Protein AF-A0A1J9QA87-F1 (afdb_monomer_lite)

Foldseek 3Di:
DDPVVVVVVVCCVVPVPDPDDDDDPVVVVVVVVVVVCCVPVVPVDDDDVCCVVPPPPDDDPQDPVNVVVVVVVVVVVVVVVVVVVVVPPPPPPPQDLVNLLVVLVVLLVVQVPDPNRDPVSNVVSVVVNVVSVVVVVVVVPVVDCVVVPPD

Secondary structure (DSSP, 8-state):
--HHHHHHHHHHHHS------S--HHHHHHHHHHHHHHHHS---SPPPHHHHHS-TT------HHHHHHHHHHHHHHHHHHHHHHHH---------HHHHHHHHHHHHHHHHTSTT--HHHHHHHHHHHHHHHHHHHHHHHTS-GGGGS--

Structure (mmCIF, N/CA/C/O backbone):
data_AF-A0A1J9QA87-F1
#
_entry.id   AF-A0A1J9QA87-F1
#
loop_
_atom_site.group_PDB
_atom_site.id
_atom_site.type_symbol
_atom_site.label_atom_id
_atom_site.label_alt_id
_atom_site.label_comp_id
_atom_site.label_asym_id
_atom_site.label_entity_id
_atom_site.label_seq_id
_atom_site.pdbx_PDB_ins_code
_atom_site.Cartn_x
_atom_site.Cartn_y
_atom_site.Cartn_z
_atom_site.occupancy
_atom_site.B_iso_or_equiv
_atom_site.auth_seq_id
_atom_site.auth_comp_id
_atom_site.auth_asym_id
_atom_site.auth_atom_id
_atom_site.pdbx_PDB_model_num
ATOM 1 N N . MET A 1 1 ? -9.036 19.497 14.825 1.00 55.28 1 MET A N 1
ATOM 2 C CA . MET A 1 1 ? -10.476 19.835 14.952 1.00 55.28 1 MET A CA 1
ATOM 3 C C . MET A 1 1 ? -10.621 20.911 16.015 1.00 55.28 1 MET A C 1
ATOM 5 O O . MET A 1 1 ? -9.982 20.776 17.046 1.00 55.28 1 MET A O 1
ATOM 9 N N . SER A 1 2 ? -11.374 21.990 15.775 1.00 79.06 2 SER A N 1
ATOM 10 C CA . SER A 1 2 ? -11.472 23.096 16.742 1.00 79.06 2 SER A CA 1
ATOM 11 C C . SER A 1 2 ? -12.453 22.783 17.879 1.00 79.06 2 SER A C 1
ATOM 13 O O . SER A 1 2 ? -13.480 22.138 17.656 1.00 79.06 2 SER A O 1
ATOM 15 N N . ILE A 1 3 ? -12.189 23.310 19.081 1.00 76.50 3 ILE A N 1
ATOM 16 C CA . ILE A 1 3 ? -13.091 23.223 20.249 1.00 76.50 3 ILE A CA 1
ATOM 17 C C . ILE A 1 3 ? -14.501 23.722 19.896 1.00 76.50 3 ILE A C 1
ATOM 19 O O . ILE A 1 3 ? -15.501 23.135 20.304 1.00 76.50 3 ILE A O 1
ATOM 23 N N . THR A 1 4 ? -14.596 24.757 19.059 1.00 80.25 4 THR A N 1
ATOM 24 C CA . THR A 1 4 ? -15.868 25.296 18.555 1.00 80.25 4 THR A CA 1
ATOM 25 C C . THR A 1 4 ? -16.659 24.281 17.730 1.00 80.25 4 THR A C 1
ATOM 27 O O . THR A 1 4 ? -17.878 24.209 17.864 1.00 80.25 4 THR A O 1
ATOM 30 N N . THR A 1 5 ? -15.982 23.446 16.937 1.00 83.38 5 THR A N 1
ATOM 31 C CA . THR A 1 5 ? -16.621 22.373 16.159 1.00 83.38 5 THR A CA 1
ATOM 32 C C . THR A 1 5 ? -17.171 21.286 17.083 1.00 83.38 5 THR A C 1
ATOM 34 O O . THR A 1 5 ? -18.290 20.819 16.885 1.00 83.38 5 THR A O 1
ATOM 37 N N . ILE A 1 6 ? -16.427 20.924 18.134 1.00 78.50 6 ILE A N 1
ATOM 38 C CA . ILE A 1 6 ? -16.844 19.912 19.118 1.00 78.50 6 ILE A CA 1
ATOM 39 C C . ILE A 1 6 ? -18.054 20.407 19.921 1.00 78.50 6 ILE A C 1
ATOM 41 O O . ILE A 1 6 ? -19.061 19.701 19.996 1.00 78.50 6 ILE A O 1
ATOM 45 N N . LYS A 1 7 ? -18.005 21.647 20.436 1.00 78.25 7 LYS A N 1
ATOM 46 C CA . LYS A 1 7 ? -19.138 22.276 21.138 1.00 78.25 7 LYS A CA 1
ATOM 47 C C . LYS A 1 7 ? -20.380 22.337 20.248 1.00 78.25 7 LYS A C 1
ATOM 49 O O . LYS A 1 7 ? -21.466 21.974 20.690 1.00 78.25 7 LYS A O 1
ATOM 54 N N . HIS A 1 8 ? -20.218 22.715 18.980 1.00 76.69 8 HIS A N 1
ATOM 55 C CA . HIS A 1 8 ? -21.320 22.769 18.023 1.00 76.69 8 HIS A CA 1
ATOM 56 C C . HIS A 1 8 ? -21.935 21.385 17.752 1.00 76.69 8 HIS A C 1
ATOM 58 O O . HIS A 1 8 ? -23.157 21.247 17.734 1.00 76.69 8 HIS A O 1
ATOM 64 N N . CYS A 1 9 ? -21.121 20.341 17.571 1.00 74.75 9 CYS A N 1
ATOM 65 C CA . CYS A 1 9 ? -21.617 18.974 17.384 1.00 74.75 9 CYS A CA 1
ATOM 66 C C . CYS A 1 9 ? -22.362 18.455 18.620 1.00 74.75 9 CYS A C 1
ATOM 68 O O . CYS A 1 9 ? -23.439 17.878 18.476 1.00 74.75 9 CYS A O 1
ATOM 70 N N . PHE A 1 10 ? -21.833 18.708 19.820 1.00 75.50 10 PHE A N 1
ATOM 71 C CA . PHE A 1 10 ? -22.471 18.328 21.081 1.00 75.50 10 PHE A CA 1
ATOM 72 C C . PHE A 1 10 ? -23.819 19.035 21.270 1.00 75.50 10 PHE A C 1
ATOM 74 O O . PHE A 1 10 ? -24.838 18.394 21.526 1.00 75.50 10 PHE A O 1
ATOM 81 N N . GLN A 1 11 ? -23.858 20.349 21.036 1.00 71.94 11 GLN A N 1
ATOM 82 C CA . GLN A 1 11 ? -25.092 21.133 21.089 1.00 71.94 11 GLN A CA 1
ATOM 83 C C . GLN A 1 11 ? -26.107 20.677 20.038 1.00 71.94 11 GLN A C 1
ATOM 85 O O . GLN A 1 11 ? -27.279 20.535 20.361 1.00 71.94 11 GLN A O 1
ATOM 90 N N . LYS A 1 12 ? -25.680 20.380 18.806 1.00 72.06 12 LYS A N 1
ATOM 91 C CA . LYS A 1 12 ? -26.562 19.864 17.746 1.00 72.06 12 LYS A CA 1
ATOM 92 C C . LYS A 1 12 ? -27.141 18.485 18.081 1.00 72.06 12 LYS A C 1
ATOM 94 O O . LYS A 1 12 ? -28.265 18.189 17.678 1.00 72.06 12 LYS A O 1
ATOM 99 N N . ALA A 1 13 ? -26.380 17.642 18.777 1.00 65.44 13 ALA A N 1
ATOM 100 C CA . ALA A 1 13 ? -26.821 16.313 19.187 1.00 65.44 13 ALA A CA 1
ATOM 101 C C . ALA A 1 13 ? -27.842 16.368 20.336 1.00 65.44 13 ALA A C 1
ATOM 103 O O . ALA A 1 13 ? -28.831 15.641 20.284 1.00 65.44 13 ALA A O 1
ATOM 104 N N . LEU A 1 14 ? -27.629 17.242 21.328 1.00 64.31 14 LEU A N 1
ATOM 105 C CA . LEU A 1 14 ? -28.508 17.370 22.499 1.00 64.31 14 LEU A CA 1
ATOM 106 C C . LEU A 1 14 ? -29.710 18.290 22.275 1.00 64.31 14 LEU A C 1
ATOM 108 O O . LEU A 1 14 ? -30.806 18.020 22.753 1.00 64.31 14 LEU A O 1
ATOM 112 N N . PHE A 1 15 ? -29.510 19.376 21.538 1.00 63.25 15 PHE A N 1
ATOM 113 C CA . PHE A 1 15 ? -30.507 20.405 21.284 1.00 63.25 15 PHE A CA 1
ATOM 114 C C . PHE A 1 15 ? -30.565 20.638 19.779 1.00 63.25 15 PHE A C 1
ATOM 116 O O . PHE A 1 15 ? -29.996 21.591 19.239 1.00 63.25 15 PHE A O 1
ATOM 123 N N . ARG A 1 16 ? -31.248 19.737 19.064 1.00 56.75 16 ARG A N 1
ATOM 124 C CA . ARG A 1 16 ? -31.578 19.974 17.655 1.00 56.75 16 ARG A CA 1
ATOM 125 C C . ARG A 1 16 ? -32.409 21.252 17.585 1.00 56.75 16 ARG A C 1
ATOM 127 O O . ARG A 1 16 ? -33.584 21.244 17.931 1.00 56.75 16 ARG A O 1
ATOM 134 N N . LYS A 1 17 ? -31.792 22.361 17.173 1.00 47.97 17 LYS A N 1
ATOM 135 C CA . LYS A 1 17 ? -32.493 23.629 16.975 1.00 47.97 17 LYS A CA 1
ATOM 136 C C . LYS A 1 17 ? -33.538 23.414 15.884 1.00 47.97 17 LYS A C 1
ATOM 138 O O . LYS A 1 17 ? -33.192 23.211 14.722 1.00 47.97 17 LYS A O 1
ATOM 143 N N . THR A 1 18 ? -34.800 23.408 16.289 1.00 48.34 18 THR A N 1
ATOM 144 C CA . THR A 1 18 ? -35.961 23.233 15.425 1.00 48.34 18 THR A CA 1
ATOM 145 C C . THR A 1 18 ? -36.023 24.410 14.459 1.00 48.34 18 THR A C 1
ATOM 147 O O . THR A 1 18 ? -36.460 25.503 14.815 1.00 48.34 18 THR A O 1
ATOM 150 N N . VAL A 1 19 ? -35.554 24.213 13.228 1.00 44.03 19 VAL A N 1
ATOM 151 C CA . VAL A 1 19 ? -36.035 25.026 12.113 1.00 44.03 19 VAL A CA 1
ATOM 152 C C . VAL A 1 19 ? -37.414 24.470 11.809 1.00 44.03 19 VAL A C 1
ATOM 154 O O . VAL A 1 19 ? -37.548 23.341 11.349 1.00 44.03 19 VAL A O 1
ATOM 157 N N . VAL A 1 20 ? -38.433 25.233 12.190 1.00 50.25 20 VAL A N 1
ATOM 158 C CA . VAL A 1 20 ? -39.835 24.917 11.934 1.00 50.25 20 VAL A CA 1
ATOM 159 C C . VAL A 1 20 ? -40.050 24.926 10.422 1.00 50.25 20 VAL A C 1
ATOM 161 O O . VAL A 1 20 ? -40.257 25.974 9.820 1.00 50.25 20 VAL A O 1
ATOM 164 N N . LEU A 1 21 ? -39.983 23.745 9.820 1.00 41.59 21 LEU A N 1
ATOM 165 C CA . LEU A 1 21 ? -40.691 23.397 8.599 1.00 41.59 21 LEU A CA 1
ATOM 166 C C . LEU A 1 21 ? -41.417 22.083 8.882 1.00 41.59 21 LEU A C 1
ATOM 168 O O . LEU A 1 21 ? -40.891 21.195 9.549 1.00 41.59 21 LEU A O 1
ATOM 172 N N . ALA A 1 22 ? -42.686 22.070 8.505 1.00 48.31 22 ALA A N 1
ATOM 173 C CA . ALA A 1 22 ? -43.695 21.138 8.966 1.00 48.31 22 ALA A CA 1
ATOM 174 C C . ALA A 1 22 ? -43.381 19.666 8.638 1.00 48.31 22 ALA A C 1
ATOM 176 O O . ALA A 1 22 ? -42.841 19.359 7.582 1.00 48.31 22 ALA A O 1
ATOM 177 N N . GLU A 1 23 ? -43.824 18.800 9.556 1.00 51.19 23 GLU A N 1
ATOM 178 C CA . GLU A 1 23 ? -44.066 17.358 9.392 1.00 51.19 23 GLU A CA 1
ATOM 179 C C . GLU A 1 23 ? -42.866 16.428 9.173 1.00 51.19 23 GLU A C 1
ATOM 181 O O . GLU A 1 23 ? -42.819 15.675 8.211 1.00 51.19 23 GLU A O 1
ATOM 186 N N . ASP A 1 24 ? -41.987 16.323 10.171 1.00 54.25 24 ASP A N 1
ATOM 187 C CA . ASP A 1 24 ? -41.198 15.100 10.349 1.00 54.25 24 ASP A CA 1
ATOM 188 C C . ASP A 1 24 ? -41.650 14.375 11.621 1.00 54.25 24 ASP A C 1
ATOM 190 O O . ASP A 1 24 ? -41.101 14.565 12.710 1.00 54.25 24 ASP A O 1
ATOM 194 N N . SER A 1 25 ? -42.663 13.511 11.478 1.00 59.34 25 SER A N 1
ATOM 195 C CA . SER A 1 25 ? -43.116 12.561 12.514 1.00 59.34 25 SER A CA 1
ATOM 196 C C . SER A 1 25 ? -41.930 11.837 13.182 1.00 59.34 25 SER A C 1
ATOM 198 O O . SER A 1 25 ? -41.893 11.668 14.401 1.00 59.34 25 SER A O 1
ATOM 200 N N . SER A 1 26 ? -40.888 11.551 12.398 1.00 58.06 26 SER A N 1
ATOM 201 C CA . SER A 1 26 ? -39.619 10.954 12.819 1.00 58.06 26 SER A CA 1
ATOM 202 C C . SER A 1 26 ? -38.841 11.789 13.844 1.00 58.06 26 SER A C 1
ATOM 204 O O . SER A 1 26 ? -38.211 11.236 14.742 1.00 58.06 26 SER A O 1
ATOM 206 N N . VAL A 1 27 ? -38.862 13.122 13.750 1.00 59.38 27 VAL A N 1
ATOM 207 C CA . VAL A 1 27 ? -38.110 14.004 14.662 1.00 59.38 27 VAL A CA 1
ATOM 208 C C . VAL A 1 27 ? -38.810 14.110 16.014 1.00 59.38 27 VAL A C 1
ATOM 210 O O . VAL A 1 27 ? -38.151 14.052 17.053 1.00 59.38 27 VAL A O 1
ATOM 213 N N . ILE A 1 28 ? -40.142 14.189 16.006 1.00 62.25 28 ILE A N 1
ATOM 214 C CA . ILE A 1 28 ? -40.957 14.150 17.227 1.00 62.25 28 ILE A CA 1
ATOM 215 C C . ILE A 1 28 ? -40.786 12.790 17.916 1.00 62.25 28 ILE A C 1
ATOM 217 O O . ILE A 1 28 ? -40.586 12.731 19.128 1.00 62.25 28 ILE A O 1
ATOM 221 N N . GLN A 1 29 ? -40.773 11.702 17.140 1.00 67.69 29 GLN A N 1
ATOM 222 C CA . GLN A 1 29 ? -40.557 10.352 17.654 1.00 67.69 29 GLN A CA 1
ATOM 223 C C . GLN A 1 29 ? -39.172 10.196 18.292 1.00 67.69 29 GLN A C 1
ATOM 225 O O . GLN A 1 29 ? -39.078 9.692 19.405 1.00 67.69 29 GLN A O 1
ATOM 230 N N . ILE A 1 30 ? -38.106 10.694 17.657 1.00 71.25 30 ILE A N 1
ATOM 231 C CA . ILE A 1 30 ? -36.752 10.666 18.233 1.00 71.25 30 ILE A CA 1
ATOM 232 C C . ILE A 1 30 ? -36.667 11.494 19.523 1.00 71.25 30 ILE A C 1
ATOM 234 O O . ILE A 1 30 ? -36.040 11.050 20.481 1.00 71.25 30 ILE A O 1
ATOM 238 N N . SER A 1 31 ? -37.295 12.673 19.583 1.00 67.62 31 SER A N 1
ATOM 239 C CA . SER A 1 31 ? -37.284 13.506 20.797 1.00 67.62 31 SER A CA 1
ATOM 240 C C . SER A 1 31 ? -38.022 12.830 21.954 1.00 67.62 31 SER A C 1
ATOM 242 O O . SER A 1 31 ? -37.550 12.856 23.092 1.00 67.62 31 SER A O 1
ATOM 244 N N . ASN A 1 32 ? -39.146 12.177 21.655 1.00 73.88 32 ASN A N 1
ATOM 245 C CA . ASN A 1 32 ? -39.918 11.425 22.639 1.00 73.88 32 ASN A CA 1
ATOM 246 C C . ASN A 1 32 ? -39.158 10.179 23.110 1.00 73.88 32 ASN A C 1
ATOM 248 O O . ASN A 1 32 ? -39.119 9.912 24.307 1.00 73.88 32 ASN A O 1
ATOM 252 N N . GLU A 1 33 ? -38.510 9.447 22.199 1.00 73.62 33 GLU A N 1
ATOM 253 C CA . GLU A 1 33 ? -37.663 8.298 22.538 1.00 73.62 33 GLU A CA 1
ATOM 254 C C . GLU A 1 33 ? -36.433 8.716 23.347 1.00 73.62 33 GLU A C 1
ATOM 256 O O . GLU A 1 33 ? -36.058 8.012 24.279 1.00 73.62 33 GLU A O 1
ATOM 261 N N . PHE A 1 34 ? -35.847 9.885 23.074 1.00 70.88 34 PHE A N 1
ATOM 262 C CA . PHE A 1 34 ? -34.764 10.446 23.882 1.00 70.88 34 PHE A CA 1
ATOM 263 C C . PHE A 1 34 ? -35.236 10.807 25.296 1.00 70.88 34 PHE A C 1
ATOM 265 O O . PHE A 1 34 ? -34.588 10.430 26.267 1.00 70.88 34 PHE A O 1
ATOM 272 N N . GLN A 1 35 ? -36.398 11.453 25.447 1.00 69.44 35 GLN A N 1
ATOM 273 C CA . GLN A 1 35 ? -36.992 11.706 26.767 1.00 69.44 35 GLN A CA 1
ATOM 274 C C . GLN A 1 35 ? -37.340 10.405 27.502 1.00 69.44 35 GLN A C 1
ATOM 276 O O . GLN A 1 35 ? -37.069 10.286 28.70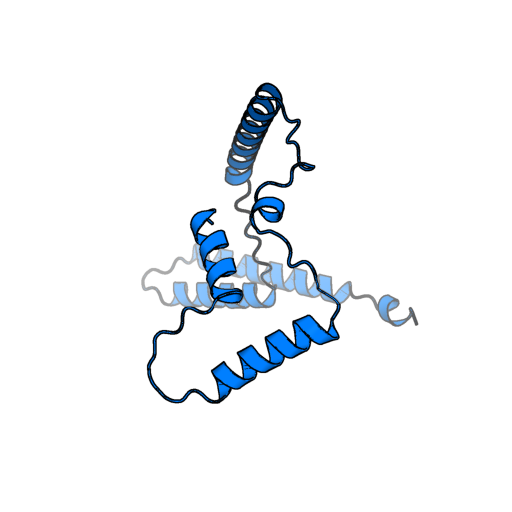1 1.00 69.44 35 GLN A O 1
ATOM 281 N N . ARG A 1 36 ? -37.875 9.400 26.794 1.00 71.12 36 ARG A N 1
ATOM 282 C CA . ARG A 1 36 ? -38.076 8.043 27.328 1.00 71.12 36 ARG A CA 1
ATOM 283 C C . ARG A 1 36 ? -36.756 7.449 27.791 1.00 71.12 36 ARG A C 1
ATOM 285 O O . ARG A 1 36 ? -36.700 6.929 28.898 1.00 71.12 36 ARG A O 1
ATOM 292 N N . LEU A 1 37 ? -35.698 7.566 26.993 1.00 68.00 37 LEU A N 1
ATOM 293 C CA . LEU A 1 37 ? -34.369 7.085 27.338 1.00 68.00 37 LEU A CA 1
ATOM 294 C C . LEU A 1 37 ? -33.853 7.796 28.588 1.00 68.00 37 LEU A C 1
ATOM 296 O O . LEU A 1 37 ? -33.448 7.109 29.511 1.00 68.00 37 LEU A O 1
ATOM 300 N N . CYS A 1 38 ? -33.943 9.121 28.699 1.00 64.62 38 CYS A N 1
ATOM 301 C CA . CYS A 1 38 ? -33.557 9.856 29.911 1.00 64.62 38 CYS A CA 1
ATOM 302 C C . CYS A 1 38 ? -34.356 9.418 31.152 1.00 64.62 38 CYS A C 1
ATOM 304 O O . CYS A 1 38 ? -33.803 9.344 32.246 1.00 64.62 38 CYS A O 1
ATOM 306 N N . THR A 1 39 ? -35.634 9.073 30.978 1.00 67.06 39 THR A N 1
ATOM 307 C CA . THR A 1 39 ? -36.509 8.612 32.069 1.00 67.06 39 THR A CA 1
ATOM 308 C C . THR A 1 39 ? -36.214 7.161 32.476 1.00 67.06 39 THR A C 1
ATOM 310 O O . THR A 1 39 ? -36.241 6.834 33.658 1.00 67.06 39 THR A O 1
ATOM 313 N N . ILE A 1 40 ? -35.915 6.287 31.506 1.00 67.81 40 ILE A N 1
ATOM 314 C CA . ILE A 1 40 ? -35.681 4.844 31.701 1.00 67.81 40 ILE A CA 1
ATOM 315 C C . ILE A 1 40 ? -34.235 4.551 32.120 1.00 67.81 40 ILE A C 1
ATOM 317 O O . ILE A 1 40 ? -33.997 3.673 32.942 1.00 67.81 40 ILE A O 1
ATOM 321 N N . SER A 1 41 ? -33.258 5.261 31.556 1.00 58.91 41 SER A N 1
ATOM 322 C CA . SER A 1 41 ? -31.830 4.943 31.701 1.00 58.91 41 SER A CA 1
ATOM 323 C C . SER A 1 41 ? -31.208 5.399 33.024 1.00 58.91 41 SER A C 1
ATOM 325 O O . SER A 1 41 ? -30.014 5.204 33.216 1.00 58.91 41 SER A O 1
ATOM 327 N N . ALA A 1 42 ? -31.972 6.007 33.940 1.00 56.41 42 ALA A N 1
ATOM 328 C CA . ALA A 1 42 ? -31.452 6.631 35.164 1.00 56.41 42 ALA A CA 1
ATOM 329 C C . ALA A 1 42 ? -30.281 7.615 34.920 1.00 56.41 42 ALA A C 1
ATOM 331 O O . ALA A 1 42 ? -29.581 7.996 35.860 1.00 56.41 42 ALA A O 1
ATOM 332 N N . ILE A 1 43 ? -30.082 8.076 33.676 1.00 62.19 43 ILE A N 1
ATOM 333 C CA . ILE A 1 43 ? -29.125 9.127 33.328 1.00 62.19 43 ILE A CA 1
ATOM 334 C C . ILE A 1 43 ? -29.764 10.456 33.734 1.00 62.19 43 ILE A C 1
ATOM 336 O O . ILE A 1 43 ? -30.322 11.192 32.926 1.00 62.19 43 ILE A O 1
ATOM 340 N N . GLN A 1 44 ? -29.726 10.728 35.036 1.00 58.81 44 GLN A N 1
ATOM 341 C CA . GLN A 1 44 ? -30.240 11.960 35.635 1.00 58.81 44 GLN A CA 1
ATOM 342 C C . GLN A 1 44 ? -29.267 13.133 35.469 1.00 58.81 44 GLN A C 1
ATOM 344 O O . GLN A 1 44 ? -29.656 14.282 35.653 1.00 58.81 44 GLN A O 1
ATOM 349 N N . ASN A 1 45 ? -28.009 12.848 35.116 1.00 60.62 45 ASN A N 1
ATOM 350 C CA . ASN A 1 45 ? -26.955 13.845 35.020 1.00 60.62 45 ASN A CA 1
ATOM 351 C C . ASN A 1 45 ? -26.198 13.691 33.690 1.00 60.62 45 ASN A C 1
ATOM 353 O O . ASN A 1 45 ? -25.222 12.936 33.628 1.00 60.62 45 ASN A O 1
ATOM 357 N N . PRO A 1 46 ? -26.674 14.314 32.596 1.00 66.12 46 PRO A N 1
ATOM 358 C CA . PRO A 1 46 ? -25.914 14.342 31.354 1.00 66.12 46 PRO A CA 1
ATOM 359 C C . PRO A 1 46 ? -24.548 14.994 31.610 1.00 66.12 46 PRO A C 1
ATOM 361 O O . PRO A 1 46 ? -24.462 16.021 32.278 1.00 66.12 46 PRO A O 1
ATOM 364 N N . MET A 1 47 ? -23.480 14.375 31.099 1.00 67.38 47 MET A N 1
ATOM 365 C CA . MET A 1 47 ? -22.111 14.869 31.267 1.00 67.38 47 MET A CA 1
ATOM 366 C C . MET A 1 47 ? -22.004 16.309 30.749 1.00 67.38 47 MET A C 1
ATOM 368 O O . MET A 1 47 ? -22.330 16.572 29.591 1.00 67.38 47 MET A O 1
ATOM 372 N N . ASP A 1 48 ? -21.535 17.228 31.594 1.00 75.50 48 ASP A N 1
ATOM 373 C CA . ASP A 1 48 ? -21.250 18.601 31.181 1.00 75.50 48 ASP A CA 1
ATOM 374 C C . ASP A 1 48 ? -20.108 18.599 30.153 1.00 75.50 48 ASP A C 1
ATOM 376 O O . ASP A 1 48 ? -19.033 18.042 30.392 1.00 75.50 48 ASP A O 1
ATOM 380 N N . ILE A 1 49 ? -20.341 19.222 28.998 1.00 76.62 49 ILE A N 1
ATOM 381 C CA . ILE A 1 49 ? -19.341 19.332 27.933 1.00 76.62 49 ILE A CA 1
ATOM 382 C C . ILE A 1 49 ? -18.104 20.097 28.391 1.00 76.62 49 ILE A C 1
ATOM 384 O O . ILE A 1 49 ? -17.014 19.822 27.899 1.00 76.62 49 ILE A O 1
ATOM 388 N N . GLU A 1 50 ? -18.239 21.017 29.347 1.00 76.00 50 GLU A N 1
ATOM 389 C CA . GLU A 1 50 ? -17.080 21.716 29.897 1.00 76.00 50 GLU A CA 1
ATOM 390 C C . GLU A 1 50 ? -16.215 20.768 30.742 1.00 76.00 50 GLU A C 1
ATOM 392 O O . GLU A 1 50 ? -14.993 20.855 30.663 1.00 76.00 50 GLU A O 1
ATOM 397 N N . ASN A 1 51 ? -16.810 19.785 31.432 1.00 75.94 51 ASN A N 1
ATOM 398 C CA . ASN A 1 51 ? -16.060 18.728 32.128 1.00 75.94 51 ASN A CA 1
ATOM 399 C C . ASN A 1 51 ? -15.395 17.739 31.159 1.00 75.94 51 ASN A C 1
ATOM 401 O O . ASN A 1 51 ? -14.377 17.145 31.499 1.00 75.94 51 ASN A O 1
ATOM 405 N N . PHE A 1 52 ? -15.966 17.543 29.966 1.00 77.56 52 PHE A N 1
ATOM 406 C CA . PHE A 1 52 ? -15.365 16.712 28.918 1.00 77.56 52 PHE A CA 1
ATOM 407 C C . PHE A 1 52 ? -14.214 17.426 28.201 1.00 77.56 52 PHE A C 1
ATOM 409 O O . PHE A 1 52 ? -13.226 16.794 27.846 1.00 77.56 52 PHE A O 1
ATOM 416 N N . LEU A 1 53 ? -14.347 18.733 27.964 1.00 78.56 53 LEU A N 1
ATOM 417 C CA . LEU A 1 53 ? -13.329 19.522 27.270 1.00 78.56 53 LEU A CA 1
ATOM 418 C C . LEU A 1 53 ? -12.187 19.952 28.189 1.00 78.56 53 LEU A C 1
ATOM 420 O O . LEU A 1 53 ? -11.058 20.049 27.728 1.00 78.56 53 LEU A O 1
ATOM 424 N N . ASN A 1 54 ? -12.491 20.237 29.455 1.00 71.50 54 ASN A N 1
ATOM 425 C CA . ASN A 1 54 ? -11.551 20.744 30.448 1.00 71.50 54 ASN A CA 1
ATOM 426 C C . ASN A 1 54 ? -11.790 20.023 31.780 1.00 71.50 54 ASN A C 1
ATOM 428 O O . ASN A 1 54 ? -12.296 20.598 32.746 1.00 71.50 54 ASN A O 1
ATOM 432 N N . SER A 1 55 ? -11.466 18.731 31.824 1.00 75.81 55 SER A N 1
ATOM 433 C CA . SER A 1 55 ? -11.573 17.954 33.056 1.00 75.81 55 SER A CA 1
ATOM 434 C C . SER A 1 55 ? -10.657 18.542 34.128 1.00 75.81 55 SER A C 1
ATOM 436 O O . SER A 1 55 ? -9.444 18.596 33.961 1.00 75.81 55 SER A O 1
ATOM 438 N N . VAL A 1 56 ? -11.216 18.909 35.284 1.00 70.00 56 VAL A N 1
ATOM 439 C CA . VAL A 1 56 ? -10.444 19.429 36.433 1.00 70.00 56 VAL A CA 1
ATOM 440 C C . VAL A 1 56 ? -9.402 18.414 36.938 1.00 70.00 56 VAL A C 1
ATOM 442 O O . VAL A 1 56 ? -8.452 18.777 37.624 1.00 70.00 56 VAL A O 1
ATOM 445 N N . LYS A 1 57 ? -9.578 17.126 36.613 1.00 74.50 57 LYS A N 1
ATOM 446 C CA . LYS A 1 57 ? -8.665 16.042 37.004 1.00 74.50 57 LYS A CA 1
ATOM 447 C C . LYS A 1 57 ? -7.522 15.822 36.014 1.00 74.50 57 LYS A C 1
ATOM 449 O O . LYS A 1 57 ? -6.559 15.148 36.365 1.00 74.50 57 LYS A O 1
ATOM 454 N N . GLU A 1 58 ? -7.640 16.331 34.793 1.00 73.06 58 GLU A N 1
ATOM 455 C CA . GLU A 1 58 ? -6.627 16.179 33.754 1.00 73.06 58 GLU A CA 1
ATOM 456 C C . GLU A 1 58 ? -5.699 17.393 33.800 1.00 73.06 58 GLU A C 1
ATOM 458 O O . GLU A 1 58 ? -5.936 18.419 33.170 1.00 73.06 58 GLU A O 1
ATOM 463 N N . VAL A 1 59 ? -4.665 17.293 34.633 1.00 74.44 59 VAL A N 1
ATOM 464 C CA . VAL A 1 59 ? -3.603 18.297 34.712 1.00 74.44 59 VAL A CA 1
ATOM 465 C C . VAL A 1 59 ? -2.461 17.828 33.823 1.00 74.44 59 VAL A C 1
ATOM 467 O O . VAL A 1 59 ? -1.905 16.751 34.044 1.00 74.44 59 VAL A O 1
ATOM 470 N N . VAL A 1 60 ? -2.118 18.633 32.818 1.00 75.62 60 VAL A N 1
ATOM 471 C CA . VAL A 1 60 ? -0.886 18.447 32.049 1.00 75.62 60 VAL A CA 1
ATOM 472 C C . VAL A 1 60 ? 0.263 18.859 32.962 1.00 75.62 60 VAL A C 1
ATOM 474 O O . VAL A 1 60 ? 0.402 20.035 33.291 1.00 75.62 60 VAL A O 1
ATOM 477 N N . ASN A 1 61 ? 1.021 17.873 33.437 1.00 78.31 61 ASN A N 1
ATOM 478 C CA . ASN A 1 61 ? 2.170 18.095 34.319 1.00 78.31 61 ASN A CA 1
ATOM 479 C C . ASN A 1 61 ? 3.465 18.353 33.543 1.00 78.31 61 ASN A C 1
ATOM 481 O O . ASN A 1 61 ? 4.494 18.592 34.169 1.00 78.31 61 ASN A O 1
ATOM 485 N N . ASP A 1 62 ? 3.414 18.275 32.215 1.00 83.31 62 ASP A N 1
ATOM 486 C CA . ASP A 1 62 ? 4.576 18.498 31.371 1.00 83.31 62 ASP A CA 1
ATOM 487 C C . ASP A 1 62 ? 5.017 19.955 31.522 1.00 83.31 62 ASP A C 1
ATOM 489 O O . ASP A 1 62 ? 4.235 20.896 31.335 1.00 83.31 62 ASP A O 1
ATOM 493 N N . SER A 1 63 ? 6.271 20.129 31.920 1.00 85.81 63 SER A N 1
ATOM 494 C CA . SER A 1 63 ? 6.897 21.438 32.003 1.00 85.81 63 SER A CA 1
ATOM 495 C C . SER A 1 63 ? 7.178 21.981 30.602 1.00 85.81 63 SER A C 1
ATOM 497 O O . SER A 1 63 ? 7.130 21.265 29.597 1.00 85.81 63 SER A O 1
ATOM 499 N N . LEU A 1 64 ? 7.467 23.279 30.514 1.00 83.88 64 LEU A N 1
ATOM 500 C CA . LEU A 1 64 ? 7.843 23.877 29.236 1.00 83.88 64 LEU A CA 1
ATOM 501 C C . LEU A 1 64 ? 9.158 23.267 28.728 1.00 83.88 64 LEU A C 1
ATOM 503 O O . LEU A 1 64 ? 9.308 23.040 27.532 1.00 83.88 64 LEU A O 1
ATOM 507 N N . GLU A 1 65 ? 10.053 22.922 29.648 1.00 86.94 65 GLU A N 1
ATOM 508 C CA . GLU A 1 65 ? 11.301 22.218 29.387 1.00 86.94 65 GLU A CA 1
ATOM 509 C C . GLU A 1 65 ? 11.065 20.815 28.793 1.00 86.94 65 GLU A C 1
ATOM 511 O O . GLU A 1 65 ? 11.764 20.423 27.858 1.00 86.94 65 GLU A O 1
ATOM 516 N N . ASP A 1 66 ? 10.044 20.083 29.257 1.00 86.75 66 ASP A N 1
ATOM 517 C CA . ASP A 1 66 ? 9.676 18.771 28.693 1.00 86.75 66 ASP A CA 1
ATOM 518 C C . ASP A 1 66 ? 9.165 18.901 27.250 1.00 86.75 66 ASP A C 1
ATOM 520 O O . ASP A 1 66 ? 9.484 18.081 26.383 1.00 86.75 66 ASP A O 1
ATOM 524 N N . LEU A 1 67 ? 8.407 19.966 26.962 1.00 85.56 67 LEU A N 1
ATOM 525 C CA . LEU A 1 67 ? 7.948 20.271 25.607 1.00 85.56 67 LEU A CA 1
ATOM 526 C C . LEU A 1 67 ? 9.119 20.636 24.686 1.00 85.56 67 LEU A C 1
ATOM 528 O O . LEU A 1 67 ? 9.176 20.161 23.551 1.00 85.56 67 LEU A O 1
ATOM 532 N N . GLU A 1 68 ? 10.046 21.471 25.156 1.00 88.00 68 GLU A N 1
ATOM 533 C CA . GLU A 1 68 ? 11.245 21.847 24.402 1.00 88.00 68 GLU A CA 1
ATOM 534 C C . GLU A 1 68 ? 12.090 20.619 24.066 1.00 88.00 68 GLU A C 1
ATOM 536 O O . GLU A 1 68 ? 12.459 20.423 22.905 1.00 88.00 68 GLU A O 1
ATOM 541 N N . GLN A 1 69 ? 12.321 19.749 25.050 1.00 88.38 69 GLN A N 1
ATOM 542 C CA . GLN A 1 69 ? 13.047 18.503 24.854 1.00 88.38 69 GLN A CA 1
ATOM 543 C C . GLN A 1 69 ? 12.338 17.592 23.842 1.00 88.38 69 GLN A C 1
ATOM 545 O O . GLN A 1 69 ? 12.979 17.062 22.934 1.00 88.38 69 GLN A O 1
ATOM 550 N N . HIS A 1 70 ? 11.008 17.485 23.910 1.00 85.69 70 HIS A N 1
ATOM 551 C CA . HIS A 1 70 ? 10.235 16.706 22.944 1.00 85.69 70 HIS A CA 1
ATOM 552 C C . HIS A 1 70 ? 10.339 17.255 21.513 1.00 85.69 70 HIS A C 1
ATOM 554 O O . HIS A 1 70 ? 10.450 16.490 20.552 1.00 85.69 70 HIS A O 1
ATOM 560 N N . ILE A 1 71 ? 10.327 18.581 21.347 1.00 86.69 71 ILE A N 1
ATOM 561 C CA . ILE A 1 71 ? 10.502 19.226 20.038 1.00 86.69 71 ILE A CA 1
ATOM 562 C C . ILE A 1 71 ? 11.906 18.944 19.489 1.00 86.69 71 ILE A C 1
ATOM 564 O O . ILE A 1 71 ? 12.044 18.624 18.306 1.00 86.69 71 ILE A O 1
ATOM 568 N N . ILE A 1 72 ? 12.939 19.032 20.332 1.00 88.00 72 ILE A N 1
ATOM 569 C CA . ILE A 1 72 ? 14.323 18.723 19.949 1.00 88.00 72 ILE A CA 1
ATOM 570 C C . ILE A 1 72 ? 14.428 17.266 19.486 1.00 88.00 72 ILE A C 1
ATOM 572 O O . ILE A 1 72 ? 14.901 17.016 18.377 1.00 88.00 72 ILE A O 1
ATOM 576 N N . GLU A 1 73 ? 13.900 16.323 20.266 1.00 88.31 73 GLU A N 1
ATOM 577 C CA . GLU A 1 73 ? 13.897 14.894 19.930 1.00 88.31 73 GLU A CA 1
ATOM 578 C C . GLU A 1 73 ? 13.164 14.602 18.616 1.00 88.31 73 GLU A C 1
ATOM 580 O O . GLU A 1 73 ? 13.641 13.816 17.794 1.00 88.31 73 GLU A O 1
ATOM 585 N N . GLN A 1 74 ? 12.022 15.253 18.366 1.00 81.44 74 GLN A N 1
ATOM 586 C CA . GLN A 1 74 ? 11.298 15.102 17.102 1.00 81.44 74 GLN A CA 1
ATOM 587 C C . GLN A 1 74 ? 12.106 15.614 15.905 1.00 81.44 74 GLN A C 1
ATOM 589 O O . GLN A 1 74 ? 12.123 14.962 14.858 1.00 81.44 74 GLN A O 1
ATOM 594 N N . LEU A 1 75 ? 12.791 16.750 16.049 1.00 80.00 75 LEU A N 1
ATOM 595 C CA . LEU A 1 75 ? 13.621 17.323 14.988 1.00 80.00 75 LEU A CA 1
ATOM 596 C C . LEU A 1 75 ? 14.881 16.490 14.729 1.00 80.00 75 LEU A C 1
ATOM 598 O O . LEU A 1 75 ? 15.305 16.363 13.579 1.00 80.00 75 LEU A O 1
ATOM 602 N N . GLU A 1 76 ? 15.479 15.906 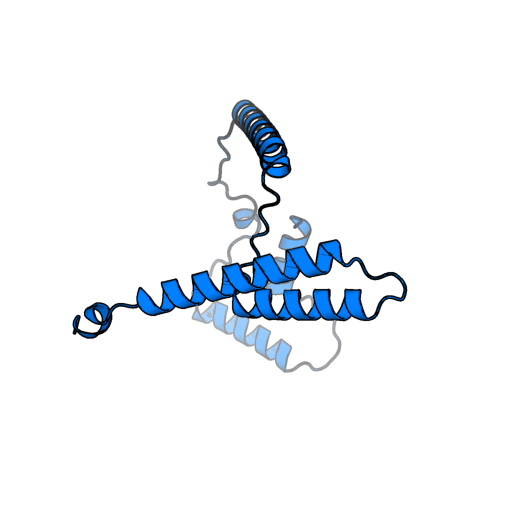15.765 1.00 80.56 76 GLU A N 1
ATOM 603 C CA . GLU A 1 76 ? 16.601 14.972 15.635 1.00 80.56 76 GLU A CA 1
ATOM 604 C C . GLU A 1 76 ? 16.169 13.671 14.951 1.00 80.56 76 GLU A C 1
ATOM 606 O O . GLU A 1 76 ? 16.800 13.244 13.982 1.00 80.56 76 GLU A O 1
ATOM 611 N N . LEU A 1 77 ? 15.023 13.108 15.346 1.00 71.69 77 LEU A N 1
ATOM 612 C CA . LEU A 1 77 ? 14.413 11.965 14.665 1.00 71.69 77 LEU A CA 1
ATOM 613 C C . LEU A 1 77 ? 14.066 12.270 13.206 1.00 71.69 77 LEU A C 1
ATOM 615 O O . LEU A 1 77 ? 14.200 11.393 12.355 1.00 71.69 77 LEU A O 1
ATOM 619 N N . GLU A 1 78 ? 13.603 13.477 12.885 1.00 66.56 78 GLU A N 1
ATOM 620 C CA . GLU A 1 78 ? 13.310 13.866 11.505 1.00 66.56 78 GLU A CA 1
ATOM 621 C C . GLU A 1 78 ? 14.590 14.016 10.669 1.00 66.56 78 GLU A C 1
ATOM 623 O O . GLU A 1 78 ? 14.604 13.621 9.502 1.00 66.56 78 GLU A O 1
ATOM 628 N N . LYS A 1 79 ? 15.686 14.513 11.257 1.00 63.53 79 LYS A N 1
ATOM 629 C CA . LYS A 1 79 ? 17.009 14.540 10.609 1.00 63.53 79 LYS A CA 1
ATOM 630 C C . LYS A 1 79 ? 17.524 13.129 10.340 1.00 63.53 79 LYS A C 1
ATOM 632 O O . LYS A 1 79 ? 17.899 12.839 9.207 1.00 63.53 79 LYS A O 1
ATOM 637 N N . GLU A 1 80 ? 17.442 12.231 11.323 1.00 58.84 80 GLU A N 1
ATOM 638 C CA . GLU A 1 80 ? 17.792 10.822 11.126 1.00 58.84 80 GLU A CA 1
ATOM 639 C C . GLU A 1 80 ? 16.898 10.138 10.088 1.00 58.84 80 GLU A C 1
ATOM 641 O O . GLU A 1 80 ? 17.372 9.325 9.295 1.00 58.84 80 GLU A O 1
ATOM 646 N N . LYS A 1 81 ? 15.595 10.444 10.080 1.00 58.03 81 LYS A N 1
ATOM 647 C CA . LYS A 1 81 ? 14.658 9.912 9.086 1.00 58.03 81 LYS A CA 1
ATOM 648 C C . LYS A 1 81 ? 14.950 10.444 7.695 1.00 58.03 81 L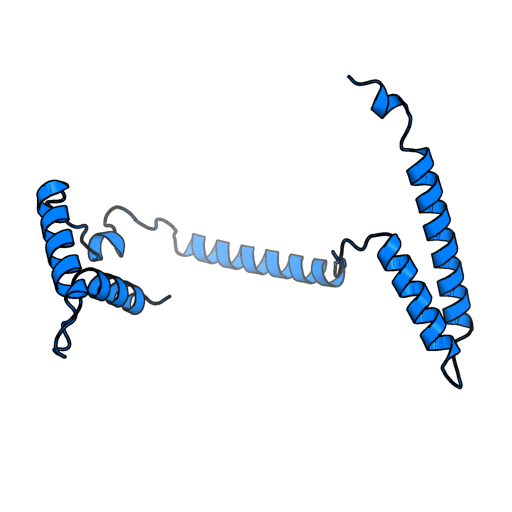YS A C 1
ATOM 650 O O . LYS A 1 81 ? 14.848 9.648 6.781 1.00 58.03 81 LYS A O 1
ATOM 655 N N . LYS A 1 82 ? 15.355 11.706 7.521 1.00 57.31 82 LYS A N 1
ATOM 656 C CA . LYS A 1 82 ? 15.750 12.267 6.215 1.00 57.31 82 LYS A CA 1
ATOM 657 C C . LYS A 1 82 ? 17.079 11.698 5.720 1.00 57.31 82 LYS A C 1
ATOM 659 O O . LYS A 1 82 ? 17.182 11.341 4.547 1.00 57.31 82 LYS A O 1
ATOM 664 N N . GLU A 1 83 ? 18.067 11.523 6.599 1.00 54.41 83 GLU A N 1
ATOM 665 C CA . GLU A 1 83 ? 19.304 10.806 6.253 1.00 54.41 83 GLU A CA 1
ATOM 666 C C . GLU A 1 83 ? 19.016 9.348 5.875 1.00 54.41 83 GLU A C 1
ATOM 668 O O . GLU A 1 83 ? 19.519 8.859 4.863 1.00 54.41 83 GLU A O 1
ATOM 673 N N . LYS A 1 84 ? 18.130 8.666 6.608 1.00 52.53 84 LYS A N 1
ATOM 674 C CA . LYS A 1 84 ? 17.705 7.301 6.273 1.00 52.53 84 LYS A CA 1
ATOM 675 C C . LYS A 1 84 ? 16.800 7.260 5.035 1.00 52.53 84 LYS A C 1
ATOM 677 O O . LYS A 1 84 ? 16.964 6.350 4.241 1.00 52.53 84 LYS A O 1
ATOM 682 N N . GLU A 1 85 ? 15.909 8.221 4.791 1.00 47.19 85 GLU A N 1
ATOM 683 C CA . GLU A 1 85 ? 15.003 8.267 3.625 1.00 47.19 85 GLU A CA 1
ATOM 684 C C . GLU A 1 85 ? 15.765 8.402 2.309 1.00 47.19 85 GLU A C 1
ATOM 686 O O . GLU A 1 85 ? 15.380 7.765 1.330 1.00 47.19 85 GLU A O 1
ATOM 691 N N . THR A 1 86 ? 16.886 9.132 2.284 1.00 47.53 86 THR A N 1
ATOM 692 C CA . THR A 1 86 ? 17.747 9.168 1.086 1.00 47.53 86 THR A CA 1
ATOM 693 C C . THR A 1 86 ? 18.380 7.809 0.758 1.00 47.53 86 THR A C 1
ATOM 695 O O . THR A 1 86 ? 18.683 7.543 -0.403 1.00 47.53 86 THR A O 1
ATOM 698 N N . LEU A 1 87 ? 18.505 6.910 1.742 1.00 47.09 87 LEU A N 1
ATOM 699 C CA . LEU A 1 87 ? 18.970 5.527 1.564 1.00 47.09 87 LEU A CA 1
ATOM 700 C C . LEU A 1 87 ? 17.822 4.504 1.467 1.00 47.09 87 LEU A C 1
ATOM 702 O O . LEU A 1 87 ? 18.031 3.376 1.023 1.00 47.09 87 LEU A O 1
ATOM 706 N N .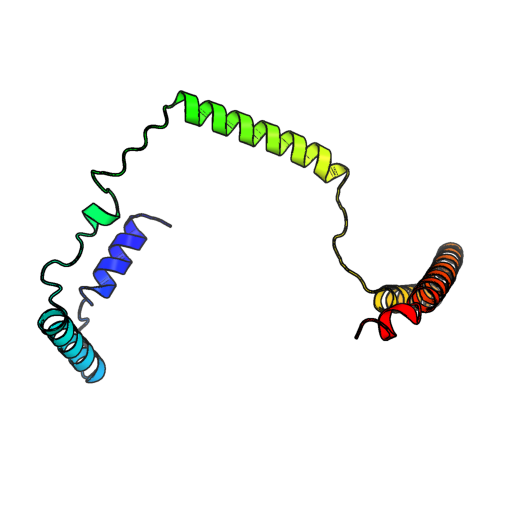 HIS A 1 88 ? 16.607 4.878 1.874 1.00 41.50 88 HIS A N 1
ATOM 707 C CA . HIS A 1 88 ? 15.465 3.986 2.063 1.00 41.50 88 HIS A CA 1
ATOM 708 C C . HIS A 1 88 ? 14.220 4.452 1.297 1.00 41.50 88 HIS A C 1
ATOM 710 O O . HIS A 1 88 ? 13.093 4.265 1.759 1.00 41.50 88 HIS A O 1
ATOM 716 N N . MET A 1 89 ? 14.387 4.868 0.038 1.00 41.25 89 MET A N 1
ATOM 717 C CA . MET A 1 89 ? 13.359 4.633 -0.989 1.00 41.25 89 MET A CA 1
ATOM 718 C C . MET A 1 89 ? 13.261 3.119 -1.266 1.00 41.25 89 MET A C 1
ATOM 720 O O . MET A 1 89 ? 13.442 2.616 -2.372 1.00 41.25 89 MET A O 1
ATOM 724 N N . LYS A 1 90 ? 13.035 2.349 -0.202 1.00 41.62 90 LYS A N 1
ATOM 725 C CA . LYS A 1 90 ? 12.803 0.920 -0.221 1.00 41.62 90 LYS A CA 1
ATOM 726 C C . LYS A 1 90 ? 11.364 0.789 -0.667 1.00 41.62 90 LYS A C 1
ATOM 728 O O . LYS A 1 90 ? 10.446 0.898 0.142 1.00 41.62 90 LYS A O 1
ATOM 733 N N . PHE A 1 91 ? 11.192 0.650 -1.979 1.00 43.66 91 PHE A N 1
ATOM 734 C CA . PHE A 1 91 ? 9.945 0.260 -2.616 1.00 43.66 91 PHE A CA 1
ATOM 735 C C . PHE A 1 91 ? 9.367 -0.933 -1.854 1.00 43.66 91 PHE A C 1
ATOM 737 O O . PHE A 1 91 ? 9.725 -2.081 -2.095 1.00 43.66 91 PHE A O 1
ATOM 744 N N . ASN A 1 92 ? 8.465 -0.659 -0.916 1.00 42.84 92 ASN A N 1
ATOM 745 C CA . ASN A 1 92 ? 7.720 -1.677 -0.194 1.00 42.84 92 ASN A CA 1
ATOM 746 C C . ASN A 1 92 ? 6.505 -2.078 -1.039 1.00 42.84 92 ASN A C 1
ATOM 748 O O . ASN A 1 92 ? 5.379 -2.163 -0.560 1.00 42.84 92 ASN A O 1
ATOM 752 N N . ILE A 1 93 ? 6.725 -2.256 -2.344 1.00 48.78 93 ILE A N 1
ATOM 753 C CA . ILE A 1 93 ? 5.750 -2.912 -3.192 1.00 48.78 93 ILE A CA 1
ATOM 754 C C . ILE A 1 93 ? 6.089 -4.387 -3.060 1.00 48.78 93 ILE A C 1
ATOM 756 O O . ILE A 1 93 ? 7.092 -4.858 -3.592 1.00 48.78 93 ILE A O 1
ATOM 760 N N . GLN A 1 94 ? 5.266 -5.113 -2.311 1.00 57.44 94 GLN A N 1
ATOM 761 C CA . GLN A 1 94 ? 5.312 -6.568 -2.268 1.00 57.44 94 GLN A CA 1
ATOM 762 C C . GLN A 1 94 ? 4.823 -7.092 -3.631 1.00 57.44 94 GLN A C 1
ATOM 764 O O . GLN A 1 94 ? 3.682 -7.523 -3.796 1.00 57.44 94 GLN A O 1
ATOM 769 N N . ILE A 1 95 ? 5.656 -6.938 -4.663 1.00 66.62 95 ILE A N 1
ATOM 770 C CA . ILE A 1 95 ? 5.375 -7.414 -6.014 1.00 66.62 95 ILE A CA 1
ATOM 771 C C . ILE A 1 95 ? 5.661 -8.909 -6.011 1.00 66.62 95 ILE A C 1
ATOM 773 O O . ILE A 1 95 ? 6.768 -9.347 -5.713 1.00 66.62 95 ILE A O 1
ATOM 777 N N . THR A 1 96 ? 4.651 -9.709 -6.332 1.00 78.44 96 THR A N 1
ATOM 778 C CA . THR A 1 96 ? 4.830 -11.148 -6.511 1.00 78.44 96 THR A CA 1
ATOM 779 C C . THR A 1 96 ? 5.724 -11.417 -7.722 1.00 78.44 96 THR A C 1
ATOM 781 O O . THR A 1 96 ? 5.613 -10.719 -8.731 1.00 78.44 96 THR A O 1
ATOM 784 N N . ASN A 1 97 ? 6.558 -12.465 -7.681 1.00 78.00 97 ASN A N 1
ATOM 785 C CA . ASN A 1 97 ? 7.441 -12.827 -8.806 1.00 78.00 97 ASN A CA 1
ATOM 786 C C . ASN A 1 97 ? 6.683 -12.929 -10.142 1.00 78.00 97 ASN A C 1
ATOM 788 O O . ASN A 1 97 ? 7.201 -12.548 -11.184 1.00 78.00 97 ASN A O 1
ATOM 792 N N . THR A 1 98 ? 5.419 -13.365 -10.120 1.00 81.00 98 THR A N 1
ATOM 793 C CA . THR A 1 98 ? 4.551 -13.408 -11.307 1.00 81.00 98 THR A CA 1
ATOM 794 C C . THR A 1 98 ? 4.273 -12.031 -11.906 1.00 81.00 98 THR A C 1
ATOM 796 O O . THR A 1 98 ? 4.257 -11.892 -13.123 1.00 81.00 98 THR A O 1
ATOM 799 N N . LY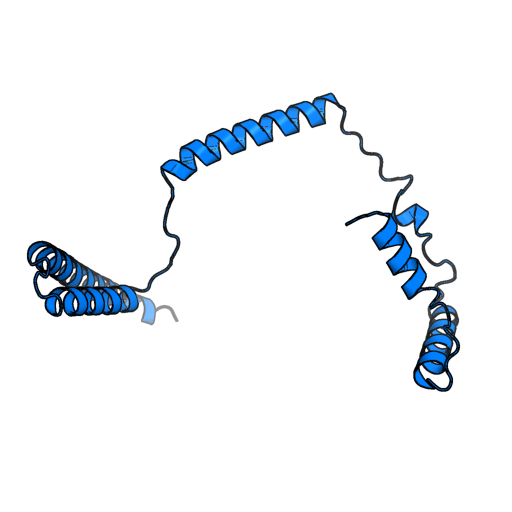S A 1 99 ? 4.050 -11.012 -11.067 1.00 86.88 99 LYS A N 1
ATOM 800 C CA . LYS A 1 99 ? 3.829 -9.635 -11.521 1.00 86.88 99 LYS A CA 1
ATOM 801 C C . LYS A 1 99 ? 5.119 -9.019 -12.061 1.00 86.88 99 LYS A C 1
ATOM 803 O O . LYS A 1 99 ? 5.055 -8.307 -13.054 1.00 86.88 99 LYS A O 1
ATOM 808 N N . ILE A 1 100 ? 6.270 -9.325 -11.454 1.00 87.00 100 ILE A N 1
ATOM 809 C CA . ILE A 1 100 ? 7.577 -8.870 -11.958 1.00 87.00 100 ILE A CA 1
ATOM 810 C C . ILE A 1 100 ? 7.833 -9.446 -13.357 1.00 87.00 100 ILE A C 1
ATOM 812 O O . ILE A 1 100 ? 8.168 -8.695 -14.265 1.00 87.00 100 ILE A O 1
ATOM 816 N N . LEU A 1 101 ? 7.602 -10.749 -13.557 1.00 88.12 101 LEU A N 1
ATOM 817 C CA . LEU A 1 101 ? 7.755 -11.394 -14.868 1.00 88.12 101 LEU A CA 1
ATOM 818 C C . LEU A 1 101 ? 6.826 -10.787 -15.934 1.00 88.12 101 LEU A C 1
ATOM 820 O O . LEU A 1 101 ? 7.261 -10.532 -17.052 1.00 88.12 101 LEU A O 1
ATOM 824 N N . ASP A 1 102 ? 5.564 -10.510 -15.592 1.00 90.81 102 ASP A N 1
ATOM 825 C CA . ASP A 1 102 ? 4.622 -9.852 -16.511 1.00 90.81 102 ASP A CA 1
ATOM 826 C C . ASP A 1 102 ? 5.072 -8.428 -16.887 1.00 90.81 102 ASP A C 1
ATOM 828 O O . ASP A 1 102 ? 4.990 -8.024 -18.046 1.00 90.81 102 ASP A O 1
ATOM 832 N N . MET A 1 103 ? 5.605 -7.672 -15.923 1.00 91.75 103 MET A N 1
ATOM 833 C CA . MET A 1 103 ? 6.151 -6.335 -16.172 1.00 91.75 103 MET A CA 1
ATOM 834 C C . MET A 1 103 ? 7.403 -6.375 -17.052 1.00 91.75 103 MET A C 1
ATOM 836 O O . MET A 1 103 ? 7.505 -5.571 -17.974 1.00 91.75 103 MET A O 1
ATOM 840 N N . ILE A 1 104 ? 8.321 -7.320 -16.817 1.00 92.69 104 ILE A N 1
ATOM 841 C CA . ILE A 1 104 ? 9.521 -7.500 -17.648 1.00 92.69 104 ILE A CA 1
ATOM 842 C C . ILE A 1 104 ? 9.121 -7.765 -19.104 1.00 92.69 104 ILE A C 1
ATOM 844 O O . ILE A 1 104 ? 9.618 -7.090 -20.000 1.00 92.69 104 ILE A O 1
ATOM 848 N N . LYS A 1 105 ? 8.155 -8.661 -19.343 1.00 91.81 105 LYS A N 1
ATOM 849 C CA . LYS A 1 105 ? 7.661 -8.960 -20.699 1.00 91.81 105 LYS A CA 1
ATOM 850 C C . LYS A 1 105 ? 7.056 -7.743 -21.390 1.00 91.81 105 LYS A C 1
ATOM 852 O O . LYS A 1 105 ? 7.301 -7.525 -22.572 1.00 91.81 105 LYS A O 1
ATOM 857 N N . LYS A 1 106 ? 6.289 -6.933 -20.656 1.00 94.19 106 LYS A N 1
ATOM 858 C CA . LYS A 1 106 ? 5.715 -5.684 -21.181 1.00 94.19 106 LYS A CA 1
ATOM 859 C C . LYS A 1 106 ? 6.787 -4.658 -21.536 1.00 94.19 106 LYS A C 1
ATOM 861 O O . LYS A 1 106 ? 6.648 -3.992 -22.554 1.00 94.19 106 LYS A O 1
ATOM 866 N N . LEU A 1 107 ? 7.835 -4.542 -20.722 1.00 93.31 107 LEU A N 1
ATOM 867 C CA . LEU A 1 107 ? 8.956 -3.641 -20.993 1.00 93.31 107 LEU A CA 1
ATOM 868 C C . LEU A 1 107 ? 9.762 -4.095 -22.214 1.00 93.31 107 LEU A C 1
ATOM 870 O O . LEU A 1 107 ? 10.047 -3.268 -23.070 1.00 93.31 107 LEU A O 1
ATOM 874 N N . CYS A 1 108 ? 10.050 -5.394 -22.347 1.00 92.88 108 CYS A N 1
ATOM 875 C CA . CYS A 1 108 ? 10.704 -5.922 -23.548 1.00 92.88 108 CYS A CA 1
ATOM 876 C C . CYS A 1 108 ? 9.869 -5.643 -24.804 1.00 92.88 108 CYS A C 1
ATOM 878 O O . CYS A 1 108 ? 10.392 -5.098 -25.768 1.00 92.88 108 CYS A O 1
ATOM 880 N N . LEU A 1 109 ? 8.562 -5.928 -24.766 1.00 94.00 109 LEU A N 1
ATOM 881 C CA . LEU A 1 109 ? 7.664 -5.660 -25.891 1.00 94.00 109 LEU A CA 1
ATOM 882 C C . LEU A 1 109 ? 7.619 -4.168 -26.252 1.00 94.00 109 LEU A C 1
ATOM 884 O O . LEU A 1 109 ? 7.593 -3.819 -27.428 1.00 94.00 109 LEU A O 1
ATOM 888 N N . TYR A 1 110 ? 7.594 -3.291 -25.246 1.00 95.06 110 TYR A N 1
ATOM 889 C CA . TYR A 1 110 ? 7.600 -1.847 -25.457 1.00 95.06 110 TYR A CA 1
ATOM 890 C C . TYR A 1 110 ? 8.872 -1.390 -26.177 1.00 95.06 110 TYR A C 1
ATOM 892 O O . TYR A 1 110 ? 8.770 -0.628 -27.135 1.00 95.06 110 TYR A O 1
ATOM 900 N N . GLU A 1 111 ? 10.042 -1.868 -25.749 1.00 93.06 111 GLU A N 1
ATOM 901 C CA . GLU A 1 111 ? 11.326 -1.533 -26.374 1.00 93.06 111 GLU A CA 1
ATOM 902 C C . GLU A 1 111 ? 11.451 -2.112 -27.788 1.00 93.06 111 GLU A C 1
ATOM 904 O O . GLU A 1 111 ? 11.898 -1.417 -28.695 1.00 93.06 111 GLU A O 1
ATOM 909 N N . GLU A 1 112 ? 10.990 -3.343 -28.020 1.00 91.62 112 GLU A N 1
ATOM 910 C CA . GLU A 1 112 ? 10.973 -3.971 -29.351 1.00 91.62 112 GLU A CA 1
ATOM 911 C C . GLU A 1 112 ? 10.094 -3.215 -30.360 1.00 91.62 112 GLU A C 1
ATOM 913 O O . GLU A 1 112 ? 10.355 -3.252 -31.562 1.00 91.62 112 GLU A O 1
ATOM 918 N N . GLN A 1 113 ? 9.052 -2.527 -29.884 1.00 93.44 113 GLN A N 1
ATOM 919 C CA . GLN A 1 113 ? 8.159 -1.715 -30.713 1.00 93.44 113 GLN A CA 1
ATOM 920 C C . GLN A 1 113 ? 8.723 -0.327 -31.046 1.00 93.44 113 GLN A C 1
ATOM 922 O O . GLN A 1 113 ? 8.152 0.368 -31.890 1.00 93.44 113 GLN A O 1
ATOM 927 N N . GLN A 1 114 ? 9.813 0.100 -30.403 1.00 92.62 114 GLN A N 1
ATOM 928 C CA . GLN A 1 114 ? 10.452 1.377 -30.709 1.00 92.62 114 GLN A CA 1
ATOM 929 C C . GLN A 1 114 ? 11.310 1.271 -31.974 1.00 92.62 114 GLN A C 1
ATOM 931 O O . GLN A 1 114 ? 12.099 0.345 -32.142 1.00 92.62 114 GLN A O 1
ATOM 936 N N . ASP A 1 115 ? 11.256 2.305 -32.815 1.00 87.38 115 ASP A N 1
ATOM 937 C CA . ASP A 1 115 ? 12.068 2.424 -34.041 1.00 87.38 115 ASP A CA 1
ATOM 938 C C . ASP A 1 115 ? 13.589 2.471 -33.745 1.00 87.38 115 ASP A C 1
ATOM 940 O O . ASP A 1 115 ? 14.431 2.174 -34.590 1.00 87.38 115 ASP A O 1
ATOM 944 N N . LYS A 1 116 ? 13.947 2.831 -32.503 1.00 89.00 116 LYS A N 1
ATOM 945 C CA . LYS A 1 116 ? 15.308 2.792 -31.942 1.00 89.00 116 LYS A CA 1
ATOM 946 C C . LYS A 1 116 ? 15.315 2.155 -30.548 1.00 89.00 116 LYS A C 1
ATOM 948 O O . LYS A 1 116 ? 15.804 2.766 -29.601 1.00 89.00 116 LYS A O 1
ATOM 953 N N . GLY A 1 117 ? 14.719 0.973 -30.418 1.00 85.12 117 GLY A N 1
ATOM 954 C CA . GLY A 1 117 ? 14.674 0.241 -29.151 1.00 85.12 117 GLY A CA 1
ATOM 955 C C . GLY A 1 117 ? 16.056 -0.054 -28.568 1.00 85.12 117 GLY A C 1
ATOM 956 O O . GLY A 1 117 ? 17.006 -0.363 -29.298 1.00 85.12 117 GLY A O 1
ATOM 957 N N . ASP A 1 118 ? 16.172 0.022 -27.243 1.00 92.50 118 ASP A N 1
ATOM 958 C CA . ASP A 1 118 ? 17.426 -0.271 -26.554 1.00 92.50 118 ASP A CA 1
ATOM 959 C C . ASP A 1 118 ? 17.639 -1.791 -26.442 1.00 92.50 118 ASP A C 1
ATOM 961 O O . ASP A 1 118 ? 17.102 -2.488 -25.577 1.00 92.50 118 ASP A O 1
ATOM 965 N N . THR A 1 119 ? 18.470 -2.321 -27.341 1.00 91.19 119 THR A N 1
ATOM 966 C CA . THR A 1 119 ? 18.800 -3.752 -27.375 1.00 91.19 119 THR A CA 1
ATOM 967 C C . THR A 1 119 ? 19.591 -4.195 -26.138 1.00 91.19 119 THR A C 1
ATOM 969 O O . THR A 1 119 ? 19.470 -5.345 -25.711 1.00 91.19 119 THR A O 1
ATOM 972 N N . GLU A 1 120 ? 20.385 -3.307 -25.532 1.00 93.50 120 GLU A N 1
ATOM 973 C CA . GLU A 1 120 ? 21.137 -3.617 -24.314 1.00 93.50 120 GLU A CA 1
ATOM 974 C C . GLU A 1 120 ? 20.187 -3.749 -23.118 1.00 93.50 120 GLU A C 1
ATOM 976 O O . GLU A 1 120 ? 20.314 -4.676 -22.309 1.00 93.50 120 GLU A O 1
ATOM 981 N N . LEU A 1 121 ? 19.182 -2.874 -23.043 1.00 91.94 121 LEU A N 1
ATOM 982 C CA . LEU A 1 121 ? 18.126 -2.961 -22.040 1.00 91.94 121 LEU A CA 1
ATOM 983 C C . LEU A 1 121 ? 17.349 -4.279 -22.154 1.00 91.94 121 LEU A C 1
ATOM 985 O O . LEU A 1 121 ? 17.185 -4.965 -21.144 1.00 91.94 121 LEU A O 1
ATOM 989 N N . ILE A 1 122 ? 16.953 -4.690 -23.364 1.00 92.81 122 ILE A N 1
ATOM 990 C CA . ILE A 1 122 ? 16.263 -5.974 -23.596 1.00 92.81 122 ILE A CA 1
ATOM 991 C C . ILE A 1 122 ? 17.119 -7.158 -23.114 1.00 92.81 122 ILE A C 1
ATOM 993 O O . ILE A 1 122 ? 16.625 -8.055 -22.428 1.00 92.81 122 ILE A O 1
ATOM 997 N N . GLN A 1 123 ? 18.423 -7.164 -23.407 1.00 93.62 123 GLN A N 1
ATOM 998 C CA . GLN A 1 123 ? 19.324 -8.229 -22.946 1.00 93.62 123 GLN A CA 1
ATOM 999 C C . GLN A 1 123 ? 19.419 -8.293 -21.418 1.00 93.62 123 GLN A C 1
ATOM 1001 O O . GLN A 1 123 ? 19.372 -9.382 -20.837 1.00 93.62 123 GLN A O 1
ATOM 1006 N N . ARG A 1 124 ? 19.515 -7.135 -20.754 1.00 94.31 124 ARG A N 1
ATOM 1007 C CA . ARG A 1 124 ? 19.527 -7.051 -19.287 1.00 94.31 124 ARG A CA 1
ATOM 1008 C C . ARG A 1 124 ? 18.206 -7.543 -18.694 1.00 94.31 124 ARG A C 1
ATOM 1010 O O . ARG A 1 124 ? 18.225 -8.314 -17.737 1.00 94.31 124 ARG A O 1
ATOM 1017 N N . LEU A 1 125 ? 17.071 -7.156 -19.276 1.00 93.94 125 LEU A N 1
ATOM 1018 C CA . LEU A 1 125 ? 15.741 -7.599 -18.849 1.00 93.94 125 LEU A CA 1
ATOM 1019 C C . LEU A 1 125 ? 15.575 -9.122 -18.973 1.00 93.94 125 LEU A C 1
ATOM 1021 O O . LEU A 1 125 ? 15.145 -9.766 -18.016 1.00 93.94 125 LEU A O 1
ATOM 1025 N N . ASN A 1 126 ? 16.026 -9.717 -20.079 1.00 92.75 126 ASN A N 1
ATOM 1026 C CA . ASN A 1 126 ? 16.006 -11.171 -20.282 1.00 92.75 126 ASN A CA 1
ATOM 1027 C C . ASN A 1 126 ? 16.898 -11.927 -19.282 1.00 92.75 126 ASN A C 1
ATOM 1029 O O . ASN A 1 126 ? 16.566 -13.031 -18.846 1.00 92.75 126 ASN A O 1
ATOM 1033 N N . HIS A 1 127 ? 18.037 -11.346 -18.892 1.00 93.50 127 HIS A N 1
ATOM 1034 C CA . HIS A 1 127 ? 18.880 -11.918 -17.843 1.00 93.50 127 HIS A CA 1
ATOM 1035 C C . HIS A 1 127 ? 18.151 -11.954 -16.490 1.00 93.50 127 HIS A C 1
ATOM 1037 O O . HIS A 1 127 ? 18.184 -12.972 -15.795 1.00 93.50 127 HIS A O 1
ATOM 1043 N N . TYR A 1 128 ? 17.453 -10.871 -16.133 1.00 90.50 128 TYR A N 1
ATOM 1044 C CA . TYR A 1 128 ? 16.655 -10.822 -14.907 1.00 90.50 128 TYR A CA 1
ATOM 1045 C C . TYR A 1 128 ? 15.458 -11.775 -14.939 1.00 90.50 128 TYR A C 1
ATOM 1047 O O . TYR A 1 128 ? 15.161 -12.386 -13.913 1.00 90.50 128 TYR A O 1
ATOM 1055 N N . GLU A 1 129 ? 14.811 -11.949 -16.093 1.00 91.12 129 GLU A N 1
ATOM 1056 C CA . GLU A 1 129 ? 13.724 -12.918 -16.262 1.00 91.12 129 GLU A CA 1
ATOM 1057 C C . GLU A 1 129 ? 14.183 -14.338 -15.906 1.00 91.12 129 GLU A C 1
ATOM 1059 O O . GLU A 1 129 ? 13.594 -14.970 -15.030 1.00 91.12 129 GLU A O 1
ATOM 1064 N N . ARG A 1 130 ? 15.289 -14.807 -16.506 1.00 90.94 130 ARG A N 1
ATOM 1065 C CA . ARG A 1 130 ? 15.843 -16.149 -16.239 1.00 90.94 130 ARG A CA 1
ATOM 1066 C C . ARG A 1 130 ? 16.172 -16.347 -14.765 1.00 90.94 130 ARG A C 1
ATOM 1068 O O . ARG A 1 130 ? 15.747 -17.324 -14.161 1.00 90.94 130 ARG A O 1
ATOM 1075 N N . ARG A 1 131 ? 16.847 -15.368 -14.160 1.00 90.75 131 ARG A N 1
ATOM 1076 C CA . ARG A 1 131 ? 17.209 -15.417 -12.740 1.00 90.75 131 ARG A CA 1
ATOM 1077 C C . ARG A 1 131 ? 15.981 -15.506 -11.825 1.00 90.75 131 ARG A C 1
ATOM 1079 O O . ARG A 1 131 ? 16.029 -16.190 -10.805 1.00 90.75 131 ARG A O 1
ATOM 1086 N N . LEU A 1 132 ? 14.887 -14.822 -12.162 1.00 87.88 132 LEU A N 1
ATOM 1087 C CA . LEU A 1 132 ? 13.633 -14.900 -11.403 1.00 87.88 132 LEU A CA 1
ATOM 1088 C C . LEU A 1 132 ? 12.929 -16.250 -11.579 1.00 87.88 132 LEU A C 1
ATOM 1090 O O . LEU A 1 132 ? 12.309 -16.742 -10.632 1.00 87.88 132 LEU A O 1
ATOM 1094 N N . GLU A 1 133 ? 13.004 -16.854 -12.766 1.00 87.62 133 GLU A N 1
ATOM 1095 C CA . GLU A 1 133 ? 12.473 -18.199 -12.999 1.00 87.62 133 GLU A CA 1
ATOM 1096 C C . GLU A 1 133 ? 13.255 -19.269 -12.232 1.00 87.62 133 GLU A C 1
ATOM 1098 O O . GLU A 1 133 ? 12.625 -20.117 -11.592 1.00 87.62 133 GLU A O 1
ATOM 1103 N N . ASP A 1 134 ? 14.586 -19.172 -12.204 1.00 87.00 134 ASP A N 1
ATOM 1104 C CA . ASP A 1 134 ? 15.459 -20.060 -11.428 1.00 87.00 134 ASP A CA 1
ATOM 1105 C C . ASP A 1 134 ? 15.126 -19.976 -9.931 1.00 87.00 134 ASP A C 1
ATOM 1107 O O . ASP A 1 134 ? 14.822 -20.985 -9.293 1.00 87.00 134 ASP A O 1
ATOM 1111 N N . GLN A 1 135 ? 15.028 -18.757 -9.387 1.00 83.94 135 GLN A N 1
ATOM 1112 C CA . GLN A 1 135 ? 14.605 -18.540 -7.998 1.00 83.94 135 GLN A CA 1
ATOM 1113 C C . GLN A 1 135 ? 13.210 -19.108 -7.712 1.00 83.94 135 GLN A C 1
ATOM 1115 O O . GLN A 1 135 ? 12.940 -19.606 -6.617 1.00 83.94 135 GLN A O 1
ATOM 1120 N N . ARG A 1 136 ? 12.277 -19.027 -8.667 1.00 81.56 136 ARG A N 1
ATOM 1121 C CA . ARG A 1 136 ? 10.941 -19.614 -8.502 1.00 81.56 136 ARG A CA 1
ATOM 1122 C C . ARG A 1 136 ? 11.010 -21.140 -8.447 1.00 81.56 136 ARG A C 1
ATOM 1124 O O . ARG A 1 136 ? 10.227 -21.739 -7.712 1.00 81.56 136 ARG A O 1
ATOM 1131 N N . LEU A 1 137 ? 11.892 -21.759 -9.230 1.00 79.44 137 LEU A N 1
ATOM 1132 C CA . LEU A 1 137 ? 12.081 -23.206 -9.249 1.00 79.44 137 LEU A CA 1
ATOM 1133 C C . LEU A 1 137 ? 12.697 -23.701 -7.934 1.00 79.44 137 LEU A C 1
ATOM 1135 O O . LEU A 1 137 ? 12.162 -24.636 -7.342 1.00 79.44 137 LEU A O 1
ATOM 1139 N N . GLU A 1 138 ? 13.737 -23.028 -7.440 1.00 77.62 138 GLU A N 1
ATOM 1140 C CA . GLU A 1 138 ? 14.372 -23.329 -6.148 1.00 77.62 138 GLU A CA 1
ATOM 1141 C C . GLU A 1 138 ? 13.366 -23.237 -4.991 1.00 77.62 138 GLU A C 1
ATOM 1143 O O . GLU A 1 138 ? 13.209 -24.182 -4.219 1.00 77.62 138 GLU A O 1
ATOM 1148 N N . ASN A 1 139 ? 12.582 -22.155 -4.927 1.00 72.50 139 ASN A N 1
ATOM 1149 C CA . ASN A 1 139 ? 11.558 -21.986 -3.888 1.00 72.50 139 ASN A CA 1
ATOM 1150 C C . ASN A 1 139 ? 10.448 -23.050 -3.948 1.00 72.50 139 ASN A C 1
ATOM 1152 O O . ASN A 1 139 ? 9.859 -23.382 -2.921 1.00 72.50 139 ASN A O 1
ATOM 1156 N N . ARG A 1 140 ? 10.139 -23.596 -5.134 1.00 67.31 140 ARG A N 1
ATOM 1157 C CA . ARG A 1 140 ? 9.189 -24.715 -5.270 1.00 67.31 140 ARG A CA 1
ATOM 1158 C C . ARG A 1 140 ? 9.781 -26.038 -4.799 1.00 67.31 140 ARG A C 1
ATOM 1160 O O . ARG A 1 140 ? 9.045 -26.846 -4.251 1.00 67.31 140 ARG A O 1
ATOM 1167 N N . GLN A 1 141 ? 11.079 -26.259 -5.000 1.00 60.62 141 GLN A N 1
ATOM 1168 C CA . GLN A 1 141 ? 11.771 -27.448 -4.493 1.00 60.62 141 GLN A CA 1
ATOM 1169 C C . GLN A 1 141 ? 11.925 -27.411 -2.965 1.00 60.62 141 GLN A C 1
ATOM 1171 O O . GLN A 1 141 ? 11.918 -28.456 -2.326 1.00 60.62 141 GLN A O 1
ATOM 1176 N N . GLN A 1 142 ? 12.011 -26.212 -2.380 1.00 57.44 142 GLN A N 1
ATOM 1177 C CA . GLN A 1 142 ? 12.168 -26.004 -0.938 1.00 57.44 142 GLN A CA 1
ATOM 1178 C C . GLN A 1 142 ? 10.849 -26.077 -0.142 1.00 57.44 142 GLN A C 1
ATOM 1180 O O . GLN A 1 142 ? 10.878 -26.102 1.089 1.00 57.44 142 GLN A O 1
ATOM 1185 N N . GLN A 1 143 ? 9.691 -26.169 -0.810 1.00 57.94 143 GLN A N 1
ATOM 1186 C CA . GLN A 1 143 ? 8.443 -26.630 -0.186 1.00 57.94 143 GLN A CA 1
ATOM 1187 C C . GLN A 1 143 ? 8.495 -28.157 -0.045 1.00 57.94 143 GLN A C 1
ATOM 1189 O O . GLN A 1 143 ? 7.825 -28.907 -0.751 1.00 57.94 143 GLN A O 1
ATOM 1194 N N . ASP A 1 144 ? 9.384 -28.586 0.846 1.00 59.00 144 ASP A N 1
ATOM 1195 C CA . ASP A 1 144 ? 9.696 -29.970 1.164 1.00 59.00 144 ASP A CA 1
ATOM 1196 C C . ASP A 1 144 ? 8.468 -30.695 1.749 1.00 59.00 144 ASP A C 1
ATOM 1198 O O . ASP A 1 144 ? 7.689 -30.145 2.535 1.00 59.00 144 ASP A O 1
ATOM 1202 N N . ILE A 1 145 ? 8.322 -31.966 1.376 1.00 66.75 145 ILE A N 1
ATOM 1203 C CA . ILE A 1 145 ? 7.230 -32.883 1.736 1.00 66.75 145 ILE A CA 1
ATOM 1204 C C . ILE A 1 145 ? 7.072 -33.032 3.261 1.00 66.75 145 ILE A C 1
ATOM 1206 O O . ILE A 1 145 ? 6.014 -33.432 3.745 1.00 66.75 145 ILE A O 1
ATOM 1210 N N . GLN A 1 146 ? 8.085 -32.662 4.043 1.00 60.84 146 GLN A N 1
ATOM 1211 C CA . GLN A 1 146 ? 8.015 -32.657 5.504 1.00 60.84 146 GLN A CA 1
ATOM 1212 C C . GLN A 1 146 ? 6.921 -31.730 6.058 1.00 60.84 146 GLN A C 1
ATOM 1214 O O . GLN A 1 146 ? 6.358 -32.033 7.108 1.00 60.84 146 GLN A O 1
ATOM 1219 N N . ALA A 1 147 ? 6.534 -30.669 5.337 1.00 60.84 147 ALA A N 1
ATOM 1220 C CA . ALA A 1 147 ? 5.393 -29.826 5.716 1.00 60.84 147 ALA A CA 1
ATOM 1221 C C . ALA A 1 147 ? 4.037 -30.563 5.636 1.00 60.84 147 ALA A C 1
ATOM 1223 O O . ALA A 1 147 ? 3.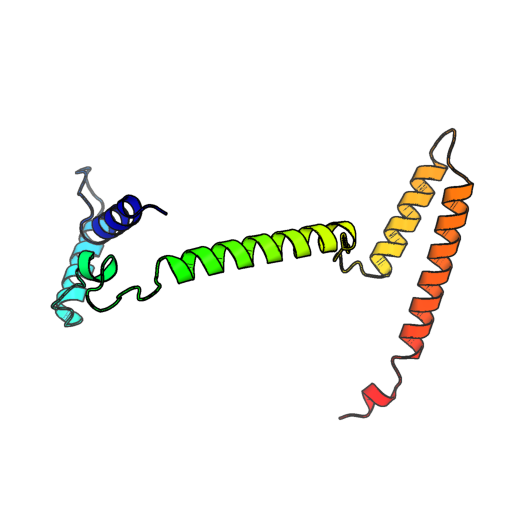058 -30.113 6.225 1.00 60.84 147 ALA A O 1
ATOM 1224 N N . PHE A 1 148 ? 3.976 -31.698 4.932 1.00 58.03 148 PHE A N 1
ATOM 1225 C CA . PHE A 1 148 ? 2.778 -32.527 4.773 1.00 58.03 148 PHE A CA 1
ATOM 1226 C C . PHE A 1 148 ? 2.600 -33.561 5.898 1.00 58.03 148 PHE A C 1
ATOM 1228 O O . PHE A 1 148 ? 1.499 -34.068 6.088 1.00 58.03 148 PHE A O 1
ATOM 1235 N N . PHE A 1 149 ? 3.667 -33.880 6.641 1.00 65.06 149 PHE A N 1
ATOM 1236 C CA . PHE A 1 149 ? 3.674 -34.930 7.671 1.00 65.06 149 PHE A CA 1
ATOM 1237 C C . PHE A 1 149 ? 3.552 -34.402 9.109 1.00 65.06 149 PHE A C 1
ATOM 1239 O O . PHE A 1 149 ? 3.626 -35.182 10.055 1.00 65.06 149 PHE A O 1
ATOM 1246 N N . VAL A 1 150 ? 3.338 -33.096 9.290 1.00 58.62 150 VAL A N 1
ATOM 1247 C CA . VAL A 1 150 ? 2.994 -32.500 10.590 1.00 58.62 150 VAL A CA 1
ATOM 1248 C C . VAL A 1 150 ? 1.466 -32.394 10.689 1.00 58.62 150 VAL A C 1
ATOM 1250 O O . VAL A 1 150 ? 0.888 -31.316 10.565 1.00 58.62 150 VAL A O 1
ATOM 1253 N N . CYS A 1 151 ? 0.808 -33.542 10.842 1.00 43.38 151 CYS A N 1
ATOM 1254 C CA . CYS A 1 151 ? -0.573 -33.684 11.310 1.00 43.38 151 CYS A CA 1
ATOM 1255 C C . CYS A 1 151 ? -0.627 -34.858 12.284 1.00 43.38 151 CYS A C 1
ATOM 1257 O O . CYS A 1 151 ? -0.193 -35.961 11.884 1.00 43.38 151 CYS A O 1
#

Radius of gyration: 32.64 Å; chains: 1; bounding box: 65×60×71 Å

Organism: NCBI:txid1447872

pLDDT: mean 72.96, std 15.23, range [41.25, 95.06]

Sequence (151 aa):
MSITTIKHCFQKALFRKTVVLAEDSSVIQISNEFQRLCTISAIQNPMDIENFLNSVKEVVNDSLEDLEQHIIEQLELEKEKKEKETLHMKFNIQITNTKILDMIKKLCLYEEQQDKGDTELIQRLNHYERRLEDQRLENRQQQDIQAFFVC